Protein AF-A0A816TUU0-F1 (afdb_monomer_lite)

Organism: NCBI:txid392030

Secondary structure (DSSP, 8-state):
-HHHHHHH--SHHHHHHHHHHHHHGGGS-HHHHHHSSSHHHHHHHHHHHHT-HHHHHHTHHHHHHHHHHHHHHHHH----S-EEEEEEEEEEHHHHHHHHHTTTS----SSPPP-BS-HHHHHHHHPPPTT-TTEEEEEEEEEE-TTS--S--------

pLDDT: mean 91.69, std 5.2, range [55.31, 97.75]

Structure (mmCIF, N/CA/C/O backbone):
data_AF-A0A816TUU0-F1
#
_entry.id   AF-A0A816TUU0-F1
#
loop_
_atom_site.group_PDB
_atom_site.id
_atom_site.type_symbol
_atom_site.label_atom_id
_atom_site.label_alt_id
_atom_site.label_comp_id
_atom_site.label_asym_id
_atom_site.label_entity_id
_atom_site.label_seq_id
_atom_site.pdbx_PDB_ins_code
_atom_site.Cartn_x
_atom_site.Cartn_y
_atom_site.Cartn_z
_atom_site.occupancy
_atom_site.B_iso_or_equiv
_atom_site.auth_seq_id
_atom_site.auth_comp_id
_atom_site.auth_asym_id
_atom_site.auth_atom_id
_atom_site.pdbx_PDB_model_num
ATOM 1 N N . MET A 1 1 ? 15.981 -8.153 -9.115 1.00 91.12 1 MET A N 1
ATOM 2 C CA . MET A 1 1 ? 15.041 -7.030 -8.922 1.00 91.12 1 MET A CA 1
ATOM 3 C C . MET A 1 1 ? 15.384 -5.910 -9.887 1.00 91.12 1 MET A C 1
ATOM 5 O O . MET A 1 1 ? 14.567 -5.645 -10.751 1.00 91.12 1 MET A O 1
ATOM 9 N N . ILE A 1 2 ? 16.587 -5.330 -9.810 1.00 92.88 2 ILE A N 1
ATOM 10 C CA . ILE A 1 2 ? 17.001 -4.234 -10.701 1.00 92.88 2 ILE A CA 1
ATOM 11 C C . ILE A 1 2 ? 16.946 -4.621 -12.184 1.00 92.88 2 ILE A C 1
ATOM 13 O O . ILE A 1 2 ? 16.254 -3.949 -12.936 1.00 92.88 2 ILE A O 1
ATOM 17 N N . ASP A 1 3 ? 17.531 -5.755 -12.588 1.00 92.94 3 ASP A N 1
ATOM 18 C CA . ASP A 1 3 ? 17.471 -6.205 -13.995 1.00 92.94 3 ASP A CA 1
ATOM 19 C C . ASP A 1 3 ? 16.036 -6.319 -14.531 1.00 92.94 3 ASP A C 1
ATOM 21 O O . ASP A 1 3 ? 15.742 -5.933 -15.662 1.00 92.94 3 ASP A O 1
ATOM 25 N N . PHE A 1 4 ? 15.120 -6.816 -13.694 1.00 93.81 4 PHE A N 1
ATOM 26 C CA . PHE A 1 4 ? 13.702 -6.911 -14.032 1.00 93.81 4 PHE A CA 1
ATOM 27 C C . PHE A 1 4 ? 13.095 -5.522 -14.252 1.00 93.81 4 PHE A C 1
ATOM 29 O O . PHE A 1 4 ? 12.441 -5.303 -15.269 1.00 93.81 4 PHE A O 1
ATOM 36 N N . LEU A 1 5 ? 13.360 -4.575 -13.348 1.00 92.31 5 LEU A N 1
ATOM 37 C CA . LEU A 1 5 ? 12.898 -3.195 -13.477 1.00 92.31 5 LEU A CA 1
ATOM 38 C C . LEU A 1 5 ? 13.456 -2.544 -14.751 1.00 92.31 5 LEU A C 1
ATOM 40 O O . LEU A 1 5 ? 12.687 -1.991 -15.527 1.00 92.31 5 LEU A O 1
ATOM 44 N N . CYS A 1 6 ? 14.751 -2.687 -15.035 1.00 91.44 6 CYS A N 1
ATOM 45 C CA . CYS A 1 6 ? 15.363 -2.166 -16.263 1.00 91.44 6 CYS A CA 1
ATOM 46 C C . CYS A 1 6 ? 14.764 -2.782 -17.540 1.00 91.44 6 CYS A C 1
ATOM 48 O O . CYS A 1 6 ? 14.687 -2.118 -18.568 1.00 91.44 6 CYS A O 1
ATOM 50 N N . SER A 1 7 ? 14.317 -4.043 -17.493 1.00 91.38 7 SER A N 1
ATOM 51 C CA . SER A 1 7 ? 13.613 -4.671 -18.622 1.00 91.38 7 SER A CA 1
ATOM 52 C C . SER A 1 7 ? 12.179 -4.155 -18.800 1.00 91.38 7 SER A C 1
ATOM 54 O O . SER A 1 7 ? 11.671 -4.109 -19.922 1.00 91.38 7 SER A O 1
ATOM 56 N N . HIS A 1 8 ? 11.538 -3.768 -17.693 1.00 89.38 8 HIS A N 1
ATOM 57 C CA . HIS A 1 8 ? 10.133 -3.370 -17.633 1.00 89.38 8 HIS A CA 1
ATOM 58 C C . HIS A 1 8 ? 9.931 -1.881 -17.942 1.00 89.38 8 HIS A C 1
ATOM 60 O O . HIS A 1 8 ? 8.956 -1.512 -18.592 1.00 89.38 8 HIS A O 1
ATOM 66 N N . TYR A 1 9 ? 10.868 -1.026 -17.527 1.00 89.06 9 TYR A N 1
ATOM 67 C CA . TYR A 1 9 ? 10.839 0.408 -17.795 1.00 89.06 9 TYR A CA 1
ATOM 68 C C . TYR A 1 9 ? 11.942 0.779 -18.777 1.00 89.06 9 TYR A C 1
ATOM 70 O O . TYR A 1 9 ? 13.120 0.636 -18.479 1.00 89.06 9 TYR A O 1
ATOM 78 N N . GLN A 1 10 ? 11.558 1.288 -19.946 1.00 86.12 10 GLN A N 1
ATOM 79 C CA . GLN A 1 10 ? 12.505 1.619 -21.021 1.00 86.12 10 GLN A CA 1
ATOM 80 C C . GLN A 1 10 ? 12.680 3.128 -21.225 1.00 86.12 10 GLN A C 1
ATOM 82 O O . GLN A 1 10 ? 13.545 3.563 -21.984 1.00 86.12 10 GLN A O 1
ATOM 87 N N . HIS A 1 11 ? 11.861 3.952 -20.565 1.00 89.00 11 HIS A N 1
ATOM 88 C CA . HIS A 1 11 ? 11.955 5.397 -20.701 1.00 89.00 11 HIS A CA 1
ATOM 89 C C . HIS A 1 11 ? 13.168 5.929 -19.909 1.00 89.00 11 HIS A C 1
ATOM 91 O O . HIS A 1 11 ? 13.328 5.564 -18.743 1.00 89.00 11 HIS A O 1
ATOM 97 N N . PRO A 1 12 ? 13.994 6.842 -20.462 1.00 87.38 12 PRO A N 1
ATOM 98 C CA . PRO A 1 12 ? 15.228 7.299 -19.808 1.00 87.38 12 PRO A CA 1
ATOM 99 C C . PRO A 1 12 ? 15.041 7.829 -18.379 1.00 87.38 12 PRO A C 1
ATOM 101 O O . PRO A 1 12 ? 15.851 7.545 -17.503 1.00 87.38 12 PRO A O 1
ATOM 104 N N . LYS A 1 13 ? 13.938 8.547 -18.123 1.00 87.00 13 LYS A N 1
ATOM 105 C CA . LYS A 1 13 ? 13.600 9.047 -16.776 1.00 87.00 13 LYS A CA 1
ATOM 106 C C . LYS A 1 13 ? 13.323 7.932 -15.766 1.00 87.00 13 LYS A C 1
ATOM 108 O O . LYS A 1 13 ? 13.555 8.127 -14.580 1.00 87.00 13 LYS A O 1
ATOM 113 N N . ASP A 1 14 ? 12.789 6.799 -16.211 1.00 88.75 14 ASP A N 1
ATOM 114 C CA . ASP A 1 14 ? 12.535 5.672 -15.317 1.00 88.75 14 ASP A CA 1
ATOM 115 C C . ASP A 1 14 ? 13.841 4.946 -15.004 1.00 88.75 14 ASP A C 1
ATOM 117 O O . ASP A 1 14 ? 14.079 4.622 -13.845 1.00 88.75 14 ASP A O 1
ATOM 121 N N . ILE A 1 15 ? 14.720 4.789 -16.000 1.00 90.31 15 ILE A N 1
ATOM 122 C CA . ILE A 1 15 ? 16.066 4.231 -15.812 1.00 90.31 15 ILE A CA 1
ATOM 123 C C . ILE A 1 15 ? 16.871 5.055 -14.803 1.00 90.31 15 ILE A C 1
ATOM 125 O O . ILE A 1 15 ? 17.447 4.481 -13.887 1.00 90.31 15 ILE A O 1
ATOM 129 N N . GLU A 1 16 ? 16.866 6.387 -14.907 1.00 90.75 16 GLU A N 1
ATOM 130 C CA . GLU A 1 16 ? 17.558 7.264 -13.948 1.00 90.75 16 GLU A CA 1
ATOM 131 C C . GLU A 1 16 ? 17.082 7.027 -12.508 1.00 90.75 16 GLU A C 1
ATOM 133 O O . GLU A 1 16 ? 17.892 6.877 -11.592 1.00 90.75 16 GLU A O 1
ATOM 138 N N . LYS A 1 17 ? 15.765 6.914 -12.310 1.00 90.44 17 LYS A N 1
ATOM 139 C CA . LYS A 1 17 ? 15.196 6.614 -10.995 1.00 90.44 17 LYS A CA 1
ATOM 140 C C . LYS A 1 17 ? 15.526 5.187 -10.536 1.00 90.44 17 LYS A C 1
ATOM 142 O O . LYS A 1 17 ? 15.764 4.986 -9.349 1.00 90.44 17 LYS A O 1
ATOM 147 N N . ILE A 1 18 ? 15.584 4.204 -11.446 1.00 93.06 18 ILE A N 1
ATOM 148 C CA . ILE A 1 18 ? 16.023 2.830 -11.132 1.00 93.06 18 ILE A CA 1
ATOM 149 C C . ILE A 1 18 ? 17.469 2.843 -10.646 1.00 93.06 18 ILE A C 1
ATOM 151 O O . ILE A 1 18 ? 17.765 2.227 -9.625 1.00 93.06 18 ILE A O 1
ATOM 155 N N . CYS A 1 19 ? 18.341 3.600 -11.310 1.00 92.00 19 CYS A N 1
ATOM 156 C CA . CYS A 1 19 ? 19.718 3.786 -10.874 1.00 92.00 19 CYS A CA 1
ATOM 157 C C . CYS A 1 19 ? 19.799 4.495 -9.513 1.00 92.00 19 CYS A C 1
ATOM 159 O O . CYS A 1 19 ? 20.608 4.094 -8.680 1.00 92.00 19 CYS A O 1
ATOM 161 N N . GLU A 1 20 ? 18.962 5.507 -9.245 1.00 92.69 20 GLU A N 1
ATOM 162 C CA . GLU A 1 20 ? 18.891 6.144 -7.919 1.00 92.69 20 GLU A CA 1
ATOM 163 C C . GLU A 1 20 ? 18.498 5.123 -6.845 1.00 92.69 20 GLU A C 1
ATOM 165 O O . GLU A 1 20 ? 19.142 5.042 -5.799 1.00 92.69 20 GLU A O 1
ATOM 170 N N . PHE A 1 21 ? 17.458 4.335 -7.114 1.00 92.75 21 PHE A N 1
ATOM 171 C CA . PHE A 1 21 ? 16.966 3.304 -6.211 1.00 92.75 21 PHE A CA 1
ATOM 172 C C . PHE A 1 21 ? 18.011 2.237 -5.930 1.00 92.75 21 PHE A C 1
ATOM 174 O O . PHE A 1 21 ? 18.223 1.912 -4.772 1.00 92.75 21 PHE A O 1
ATOM 181 N N . GLU A 1 22 ? 18.699 1.737 -6.954 1.00 93.75 22 GLU A N 1
ATOM 182 C CA . GLU A 1 22 ? 19.786 0.774 -6.791 1.00 93.75 22 GLU A CA 1
ATOM 183 C C . GLU A 1 22 ? 20.944 1.363 -5.974 1.00 93.75 22 GLU A C 1
ATOM 185 O O . GLU A 1 22 ? 21.357 0.778 -4.975 1.00 93.75 22 GLU A O 1
ATOM 190 N N . CYS A 1 23 ? 21.434 2.550 -6.347 1.00 93.69 23 CYS A N 1
ATOM 191 C CA . CYS A 1 23 ? 22.592 3.170 -5.698 1.00 93.69 23 CYS A CA 1
ATOM 192 C C . CYS A 1 23 ? 22.325 3.582 -4.245 1.00 93.69 23 CYS A C 1
ATOM 194 O O . CYS A 1 23 ? 23.257 3.692 -3.447 1.00 93.69 23 CYS A O 1
ATOM 196 N N . ARG A 1 24 ? 21.069 3.892 -3.911 1.00 93.38 24 ARG A N 1
ATOM 197 C CA . ARG A 1 24 ? 20.687 4.472 -2.617 1.00 93.38 24 ARG A CA 1
ATOM 198 C C . ARG A 1 24 ? 19.734 3.585 -1.828 1.00 93.38 24 ARG A C 1
ATOM 200 O O . ARG A 1 24 ? 19.188 4.061 -0.832 1.00 93.38 24 ARG A O 1
ATOM 207 N N . TYR A 1 25 ? 19.548 2.329 -2.238 1.00 92.75 25 TYR A N 1
ATOM 208 C CA . TYR A 1 25 ? 18.577 1.418 -1.635 1.00 92.75 25 TYR A CA 1
ATOM 209 C C . TYR A 1 25 ? 18.716 1.381 -0.110 1.00 92.75 25 TYR A C 1
ATOM 211 O O . TYR A 1 25 ? 17.776 1.736 0.597 1.00 92.75 25 TYR A O 1
ATOM 219 N N . ASP A 1 26 ? 19.929 1.100 0.371 1.00 91.00 26 ASP A N 1
ATOM 220 C CA . ASP A 1 26 ? 20.253 0.957 1.796 1.00 91.00 26 ASP A CA 1
ATOM 221 C C . ASP A 1 26 ? 20.367 2.294 2.551 1.00 91.00 26 ASP A C 1
ATOM 223 O O . ASP A 1 26 ? 20.461 2.321 3.777 1.00 91.00 26 ASP A O 1
ATOM 227 N N . GLN A 1 27 ? 20.378 3.424 1.837 1.00 91.12 27 GLN A N 1
ATOM 228 C CA . GLN A 1 27 ? 20.482 4.756 2.445 1.00 91.12 27 GLN A CA 1
ATOM 229 C C . GLN A 1 27 ? 19.129 5.286 2.927 1.00 91.12 27 GLN A C 1
ATOM 231 O O . GLN A 1 27 ? 19.079 6.281 3.650 1.00 91.12 27 GLN A O 1
ATOM 236 N N . MET A 1 28 ? 18.031 4.663 2.497 1.00 89.69 28 MET A N 1
ATOM 237 C CA . MET A 1 28 ? 16.676 5.060 2.849 1.00 89.69 28 MET A CA 1
ATOM 238 C C . MET A 1 28 ? 15.878 3.859 3.340 1.00 89.69 28 MET A C 1
ATOM 240 O O . MET A 1 28 ? 16.121 2.709 2.990 1.00 89.69 28 MET A O 1
ATOM 244 N N . LYS A 1 29 ? 14.872 4.145 4.155 1.00 92.88 29 LYS A N 1
ATOM 245 C CA . LYS A 1 29 ? 13.929 3.145 4.640 1.00 92.88 29 LYS A CA 1
ATOM 246 C C . LYS A 1 29 ? 13.063 2.635 3.463 1.00 92.88 29 LYS A C 1
ATOM 248 O O . LYS A 1 29 ? 12.547 3.473 2.721 1.00 92.88 29 LYS A O 1
ATOM 253 N N . PRO A 1 30 ? 12.833 1.317 3.289 1.00 94.75 30 PRO A N 1
ATOM 254 C CA . PRO A 1 30 ? 11.916 0.773 2.274 1.00 94.75 30 PRO A CA 1
ATOM 255 C C . PRO A 1 30 ? 10.558 1.490 2.144 1.00 94.75 30 PRO A C 1
ATOM 257 O O . PRO A 1 30 ? 10.068 1.697 1.039 1.00 94.75 30 PRO A O 1
ATOM 260 N N . ILE A 1 31 ? 9.967 1.932 3.254 1.00 94.44 31 ILE A N 1
ATOM 261 C CA . ILE A 1 31 ? 8.708 2.677 3.314 1.00 94.44 31 ILE A CA 1
ATOM 262 C C . ILE A 1 31 ? 8.829 4.061 2.675 1.00 94.44 31 ILE A C 1
ATOM 264 O O . ILE A 1 31 ? 7.898 4.493 2.010 1.00 94.44 31 ILE A O 1
ATOM 268 N N . GLN A 1 32 ? 9.988 4.718 2.786 1.00 93.06 32 GLN A N 1
ATOM 269 C CA . GLN A 1 32 ? 10.253 5.990 2.109 1.00 93.06 32 GLN A CA 1
ATOM 270 C C . GLN A 1 32 ? 10.385 5.786 0.598 1.00 93.06 32 GLN A C 1
ATOM 272 O O . GLN A 1 32 ? 9.916 6.610 -0.179 1.00 93.06 32 GLN A O 1
ATOM 277 N N . TRP A 1 33 ? 10.994 4.679 0.159 1.00 93.75 33 TRP A N 1
ATOM 278 C CA . TRP A 1 33 ? 11.000 4.309 -1.259 1.00 93.75 33 TRP A CA 1
ATOM 279 C C . TRP A 1 33 ? 9.598 3.999 -1.775 1.00 93.75 33 TRP A C 1
ATOM 281 O O . TRP A 1 33 ? 9.237 4.426 -2.869 1.00 93.75 33 TRP A O 1
ATOM 291 N N . TYR A 1 34 ? 8.806 3.285 -0.977 1.00 94.06 34 TYR A N 1
ATOM 292 C CA . TYR A 1 34 ? 7.438 2.921 -1.314 1.00 94.06 34 TYR A CA 1
ATOM 293 C C . TYR A 1 34 ? 6.529 4.144 -1.470 1.00 94.06 34 TYR A C 1
ATOM 295 O O . TYR A 1 34 ? 5.713 4.150 -2.382 1.00 94.06 34 TYR A O 1
ATOM 303 N N . THR A 1 35 ? 6.668 5.172 -0.628 1.00 90.62 35 THR A N 1
ATOM 304 C CA . THR A 1 35 ? 5.798 6.363 -0.655 1.00 90.62 35 THR A CA 1
ATOM 305 C C . THR A 1 35 ? 6.294 7.515 -1.523 1.00 90.62 35 THR A C 1
ATOM 307 O O . THR A 1 35 ? 5.558 8.484 -1.711 1.00 90.62 35 THR A O 1
ATOM 310 N N . LYS A 1 36 ? 7.501 7.426 -2.097 1.00 87.25 36 LYS A N 1
ATOM 311 C CA . LYS A 1 36 ? 7.938 8.354 -3.151 1.00 87.25 36 LYS A CA 1
ATOM 312 C C . LYS A 1 36 ? 6.984 8.285 -4.350 1.00 87.25 36 LYS A C 1
ATOM 314 O O . LYS A 1 36 ? 6.465 7.220 -4.683 1.00 87.25 36 LYS A O 1
ATOM 319 N N . ASP A 1 37 ? 6.819 9.415 -5.038 1.00 72.62 37 ASP A N 1
ATOM 320 C CA . ASP A 1 37 ? 6.032 9.519 -6.274 1.00 72.62 37 ASP A CA 1
ATOM 321 C C . ASP A 1 37 ? 6.741 8.818 -7.449 1.00 72.62 37 ASP A C 1
ATOM 323 O O . ASP A 1 37 ? 7.405 9.417 -8.306 1.00 72.62 37 ASP A O 1
ATOM 327 N N . TRP A 1 38 ? 6.691 7.489 -7.417 1.00 80.81 38 TRP A N 1
ATOM 328 C CA . TRP A 1 38 ? 7.330 6.616 -8.383 1.00 80.81 38 TRP A CA 1
ATOM 329 C C . TRP A 1 38 ? 6.592 5.278 -8.533 1.00 80.81 38 TRP A C 1
ATOM 331 O O . TRP A 1 38 ? 5.481 5.095 -8.037 1.00 80.81 38 TRP A O 1
ATOM 341 N N . PHE A 1 39 ? 7.194 4.333 -9.261 1.00 79.31 39 PHE A N 1
ATOM 342 C CA . PHE A 1 39 ? 6.555 3.082 -9.641 1.00 79.31 39 PHE A CA 1
ATOM 343 C C . PHE A 1 39 ? 6.245 2.178 -8.445 1.00 79.31 39 PHE A C 1
ATOM 345 O O . PHE A 1 39 ? 5.317 1.383 -8.527 1.00 79.31 39 PHE A O 1
ATOM 352 N N . LEU A 1 40 ? 6.987 2.281 -7.335 1.00 90.06 40 LEU A N 1
ATOM 353 C CA . LEU A 1 40 ? 6.887 1.320 -6.232 1.00 90.06 40 LEU A CA 1
ATOM 354 C C . LEU A 1 40 ? 5.495 1.302 -5.599 1.00 90.06 40 LEU A C 1
ATOM 356 O O . LEU A 1 40 ? 4.929 0.226 -5.461 1.00 90.06 40 LEU A O 1
ATOM 360 N N . TYR A 1 41 ? 4.900 2.452 -5.277 1.00 91.00 41 TYR A N 1
ATOM 361 C CA . TYR A 1 41 ? 3.520 2.484 -4.779 1.00 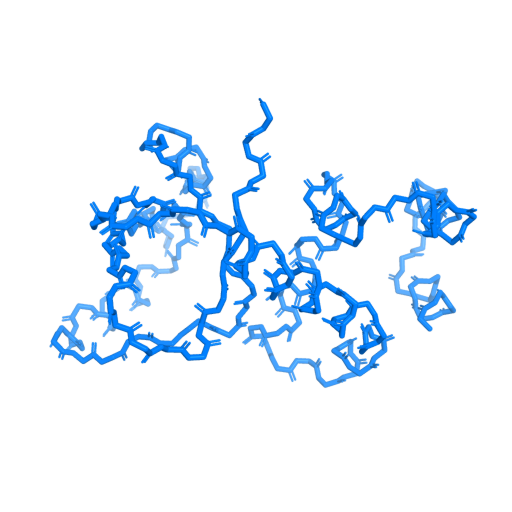91.00 41 TYR A CA 1
ATOM 362 C C . TYR A 1 41 ? 2.525 1.939 -5.812 1.00 91.00 41 TYR A C 1
ATOM 364 O O . TYR A 1 41 ? 1.666 1.112 -5.493 1.00 91.00 41 TYR A O 1
ATOM 372 N N . ARG A 1 42 ? 2.615 2.429 -7.053 1.00 90.00 42 ARG A N 1
ATOM 373 C CA . ARG A 1 42 ? 1.613 2.185 -8.097 1.00 90.00 42 ARG A CA 1
ATOM 374 C C . ARG A 1 42 ? 1.671 0.750 -8.616 1.00 90.00 42 ARG A C 1
ATOM 376 O O . ARG A 1 42 ? 0.673 0.034 -8.534 1.00 90.00 42 ARG A O 1
ATOM 383 N N . ASP A 1 43 ? 2.834 0.346 -9.110 1.00 91.38 43 ASP A N 1
ATOM 384 C CA . ASP A 1 43 ? 3.025 -0.870 -9.901 1.00 91.38 43 ASP A CA 1
ATOM 385 C C . ASP A 1 43 ? 3.121 -2.099 -8.998 1.00 91.38 43 ASP A C 1
ATOM 387 O O . ASP A 1 43 ? 2.535 -3.128 -9.319 1.00 91.38 43 ASP A O 1
ATOM 391 N N . LEU A 1 44 ? 3.711 -1.978 -7.799 1.00 94.25 44 LEU A N 1
ATOM 392 C CA . LEU A 1 44 ? 3.661 -3.068 -6.820 1.00 94.25 44 LEU A CA 1
ATOM 393 C C . LEU A 1 44 ? 2.227 -3.355 -6.378 1.00 94.25 44 LEU A C 1
ATOM 395 O O . LEU A 1 44 ? 1.796 -4.505 -6.371 1.00 94.25 44 LEU A O 1
ATOM 399 N N . ASN A 1 45 ? 1.463 -2.320 -6.017 1.00 93.56 45 ASN A N 1
ATOM 400 C CA . ASN A 1 45 ? 0.078 -2.525 -5.607 1.00 93.56 45 ASN A CA 1
ATOM 401 C C . ASN A 1 45 ? -0.802 -2.999 -6.767 1.00 93.56 45 ASN A C 1
ATOM 403 O O . ASN A 1 45 ? -1.785 -3.693 -6.522 1.00 93.56 45 ASN A O 1
ATOM 407 N N . GLN A 1 46 ? -0.496 -2.617 -8.008 1.00 92.56 46 GLN A N 1
ATOM 408 C CA . GLN A 1 46 ? -1.187 -3.150 -9.178 1.00 92.56 46 GLN A CA 1
ATOM 409 C C . GLN A 1 46 ? -0.884 -4.636 -9.366 1.00 92.56 46 GLN A C 1
ATOM 411 O O . GLN A 1 46 ? -1.823 -5.425 -9.415 1.00 92.56 46 GLN A O 1
ATOM 416 N N . ALA A 1 47 ? 0.393 -5.020 -9.361 1.00 94.56 47 ALA A N 1
ATOM 417 C CA . ALA A 1 47 ? 0.815 -6.411 -9.470 1.00 94.56 47 ALA A CA 1
ATOM 418 C C . ALA A 1 47 ? 0.169 -7.301 -8.397 1.00 94.56 47 ALA A C 1
ATOM 420 O O . ALA A 1 47 ? -0.308 -8.391 -8.701 1.00 94.56 47 ALA A O 1
ATOM 421 N N . LEU A 1 48 ? 0.083 -6.822 -7.152 1.00 94.25 48 LEU A N 1
ATOM 422 C CA . LEU A 1 48 ? -0.585 -7.552 -6.072 1.00 94.25 48 LEU A CA 1
ATOM 423 C C . LEU A 1 48 ? -2.099 -7.706 -6.311 1.00 94.25 48 LEU A C 1
ATOM 425 O O . LEU A 1 48 ? -2.641 -8.785 -6.068 1.00 94.25 48 LEU A O 1
ATOM 429 N N . ARG A 1 49 ? -2.781 -6.668 -6.824 1.00 92.69 49 ARG A N 1
ATOM 430 C CA . ARG A 1 49 ? -4.225 -6.716 -7.132 1.00 92.69 49 ARG A CA 1
ATOM 431 C C . ARG A 1 49 ? -4.543 -7.640 -8.300 1.00 92.69 49 ARG A C 1
ATOM 433 O O . ARG A 1 49 ? -5.571 -8.308 -8.281 1.00 92.69 49 ARG A O 1
ATOM 440 N N . GLU A 1 50 ? -3.679 -7.647 -9.307 1.00 94.12 50 GLU A N 1
ATOM 441 C CA . GLU A 1 50 ? -3.824 -8.444 -10.529 1.00 94.12 50 GLU A CA 1
ATOM 442 C C . GLU A 1 50 ? -3.250 -9.857 -10.375 1.00 94.12 50 GLU A C 1
ATOM 444 O O . GLU A 1 50 ? -3.352 -10.666 -11.293 1.00 94.12 50 GLU A O 1
ATOM 449 N N . HIS A 1 51 ? -2.681 -10.174 -9.206 1.00 93.88 51 HIS A N 1
ATOM 450 C CA . HIS A 1 51 ? -1.987 -11.430 -8.944 1.00 93.88 51 HIS A CA 1
ATOM 451 C C . HIS A 1 51 ? -0.867 -11.713 -9.961 1.00 93.88 51 HIS A C 1
ATOM 453 O O . HIS A 1 51 ? -0.625 -12.865 -10.325 1.00 93.88 51 HIS A O 1
ATOM 459 N N . ASP A 1 52 ? -0.153 -10.671 -10.402 1.00 95.81 52 ASP A N 1
ATOM 460 C CA . ASP A 1 52 ? 1.026 -10.815 -11.251 1.00 95.81 52 ASP A CA 1
ATOM 461 C C . ASP A 1 52 ? 2.157 -11.457 -10.440 1.00 95.81 52 ASP A C 1
ATOM 463 O O . ASP A 1 52 ? 2.886 -10.811 -9.675 1.00 95.81 52 ASP A O 1
ATOM 467 N N . VAL A 1 53 ? 2.281 -12.772 -10.607 1.00 95.25 53 VAL A N 1
ATOM 468 C CA . VAL A 1 53 ? 3.279 -13.593 -9.925 1.00 95.25 53 VAL A CA 1
ATOM 469 C C . VAL A 1 53 ? 4.692 -13.226 -10.372 1.00 95.25 53 VAL A C 1
ATOM 471 O O . VAL A 1 53 ? 5.601 -13.253 -9.546 1.00 95.25 53 VAL A O 1
ATOM 474 N N . ILE A 1 54 ? 4.901 -12.857 -11.640 1.00 96.06 54 ILE A N 1
ATOM 475 C CA . ILE A 1 54 ? 6.235 -12.548 -12.171 1.00 96.06 54 ILE A CA 1
ATOM 476 C C . ILE A 1 54 ? 6.740 -11.247 -11.550 1.00 96.06 54 ILE A C 1
ATOM 478 O O . ILE A 1 54 ? 7.862 -11.211 -11.033 1.00 96.06 54 ILE A O 1
ATOM 482 N N . PHE A 1 55 ? 5.910 -10.203 -11.541 1.00 95.19 55 PHE A N 1
ATOM 483 C CA . PHE A 1 55 ? 6.259 -8.924 -10.932 1.00 95.19 55 PHE A CA 1
ATOM 484 C C . PHE A 1 55 ? 6.428 -9.069 -9.417 1.00 95.19 55 PHE A C 1
ATOM 486 O O . PHE A 1 55 ? 7.473 -8.707 -8.870 1.00 95.19 55 PHE A O 1
ATOM 493 N N . SER A 1 56 ? 5.451 -9.681 -8.739 1.00 93.88 56 SER A N 1
ATOM 494 C CA . SER A 1 56 ? 5.489 -9.876 -7.282 1.00 93.88 56 SER A CA 1
ATOM 495 C C . SER A 1 56 ? 6.710 -10.691 -6.851 1.00 93.88 56 SER A C 1
ATOM 497 O O . SER A 1 56 ? 7.396 -10.335 -5.892 1.00 93.88 56 SER A O 1
ATOM 499 N N . TYR A 1 57 ? 7.051 -11.752 -7.589 1.00 95.81 57 TYR A N 1
ATOM 500 C CA . TYR A 1 57 ? 8.248 -12.544 -7.318 1.00 95.81 57 TYR A CA 1
ATOM 501 C C . TYR A 1 57 ? 9.528 -11.752 -7.597 1.00 95.81 57 TYR A C 1
ATOM 503 O O . TYR A 1 57 ? 10.474 -11.819 -6.812 1.00 95.81 57 TYR A O 1
ATOM 511 N N . SER A 1 58 ? 9.582 -10.972 -8.675 1.00 96.56 58 SER A N 1
ATOM 512 C CA . SER A 1 58 ? 10.753 -10.149 -9.012 1.00 96.56 58 SER A CA 1
ATOM 513 C C . SER A 1 58 ? 11.029 -9.058 -7.972 1.00 96.56 58 SER A C 1
ATOM 515 O O . SER A 1 58 ? 12.195 -8.743 -7.714 1.00 96.56 58 SER A O 1
ATOM 517 N N . MET A 1 59 ? 9.970 -8.565 -7.323 1.00 95.50 59 MET A N 1
ATOM 518 C CA . MET A 1 59 ? 10.000 -7.573 -6.244 1.00 95.50 59 MET A CA 1
ATOM 519 C C . MET A 1 59 ? 10.019 -8.178 -4.830 1.00 95.50 59 MET A C 1
ATOM 521 O O . MET A 1 59 ? 9.997 -7.437 -3.851 1.00 95.50 59 MET A O 1
ATOM 525 N N . ARG A 1 60 ? 10.101 -9.509 -4.681 1.00 95.56 60 ARG A N 1
ATOM 526 C CA . ARG A 1 60 ? 9.970 -10.211 -3.385 1.00 95.56 60 ARG A CA 1
ATOM 527 C C . ARG A 1 60 ? 10.899 -9.713 -2.275 1.00 95.56 60 ARG A C 1
ATOM 529 O O . ARG A 1 60 ? 10.511 -9.738 -1.112 1.00 95.56 60 ARG A O 1
ATOM 536 N N . VAL A 1 61 ? 12.115 -9.283 -2.625 1.00 95.19 61 VAL A N 1
ATOM 537 C CA . VAL A 1 61 ? 13.084 -8.741 -1.657 1.00 95.19 61 VAL A CA 1
ATOM 538 C C . VAL A 1 61 ? 12.554 -7.428 -1.090 1.00 95.19 61 VAL A C 1
ATOM 540 O O . VAL A 1 61 ? 12.377 -7.320 0.116 1.00 95.19 61 VAL A O 1
ATOM 543 N N . PHE A 1 62 ? 12.160 -6.496 -1.960 1.00 96.00 62 PHE A N 1
ATOM 544 C CA . PHE A 1 62 ? 11.559 -5.234 -1.539 1.00 96.00 62 PHE A CA 1
ATOM 545 C C . PHE A 1 62 ? 10.253 -5.428 -0.759 1.00 96.00 62 PHE A C 1
ATOM 547 O O . PHE A 1 62 ? 10.047 -4.774 0.255 1.00 96.00 62 PHE A O 1
ATOM 554 N N . ILE A 1 63 ? 9.384 -6.353 -1.186 1.00 96.25 63 ILE A N 1
ATOM 555 C CA . ILE A 1 63 ? 8.138 -6.675 -0.466 1.00 96.25 63 ILE A CA 1
ATOM 556 C C . ILE A 1 63 ? 8.444 -7.130 0.963 1.00 96.25 63 ILE A C 1
ATOM 558 O O . ILE A 1 63 ? 7.790 -6.682 1.906 1.00 96.25 63 ILE A O 1
ATOM 562 N N . LYS A 1 64 ? 9.440 -8.010 1.128 1.00 96.69 64 LYS A N 1
ATOM 563 C CA . LYS A 1 64 ? 9.879 -8.489 2.440 1.00 96.69 64 LYS A CA 1
ATOM 564 C C . LYS A 1 64 ? 10.412 -7.338 3.293 1.00 96.69 64 LYS A C 1
ATOM 566 O O . LYS A 1 64 ? 10.000 -7.212 4.443 1.00 96.69 64 LYS A O 1
ATOM 571 N N . ASP A 1 65 ? 11.283 -6.505 2.734 1.00 96.94 65 ASP A N 1
ATOM 572 C CA . ASP A 1 65 ? 11.907 -5.394 3.458 1.00 96.94 65 ASP A CA 1
ATOM 573 C C . ASP A 1 65 ? 10.866 -4.344 3.877 1.00 96.94 65 ASP A C 1
ATOM 575 O O . ASP A 1 65 ? 10.854 -3.894 5.024 1.00 96.94 65 ASP A O 1
ATOM 579 N N . LEU A 1 66 ? 9.927 -4.018 2.983 1.00 96.56 66 LEU A N 1
ATOM 580 C CA . LEU A 1 66 ? 8.802 -3.126 3.260 1.00 96.56 66 LEU A CA 1
ATOM 581 C C . LEU A 1 66 ? 7.897 -3.684 4.364 1.00 96.56 66 LEU A C 1
ATOM 583 O O . LEU A 1 66 ? 7.557 -2.966 5.304 1.00 96.56 66 LEU A O 1
ATOM 587 N N . HIS A 1 67 ? 7.534 -4.966 4.291 1.00 96.25 67 HIS A N 1
ATOM 588 C CA . HIS A 1 67 ? 6.708 -5.604 5.315 1.00 96.25 67 HIS A CA 1
ATOM 589 C C . HIS A 1 67 ? 7.402 -5.638 6.683 1.00 96.25 67 HIS A C 1
ATOM 591 O O . HIS A 1 67 ? 6.775 -5.336 7.703 1.00 96.25 67 HIS A O 1
ATOM 597 N N . GLN A 1 68 ? 8.697 -5.964 6.717 1.00 96.31 68 GLN A N 1
ATOM 598 C CA . GLN A 1 68 ? 9.474 -5.962 7.954 1.00 96.31 68 GLN A CA 1
ATOM 599 C C . GLN A 1 68 ? 9.531 -4.561 8.561 1.00 96.31 68 GLN A C 1
ATOM 601 O O . GLN A 1 68 ? 9.371 -4.403 9.769 1.00 96.31 68 GLN A O 1
ATOM 606 N N . GLN A 1 69 ? 9.708 -3.537 7.729 1.00 95.75 69 GLN A N 1
ATOM 607 C CA . GLN A 1 69 ? 9.712 -2.164 8.199 1.00 95.75 69 GLN A CA 1
ATOM 608 C C . GLN A 1 69 ? 8.365 -1.735 8.782 1.00 95.75 69 GLN A C 1
ATOM 610 O O . GLN A 1 69 ? 8.347 -1.172 9.873 1.00 95.75 69 GLN A O 1
ATOM 615 N N . ILE A 1 70 ? 7.254 -2.025 8.100 1.00 96.12 70 ILE A N 1
ATOM 616 C CA . ILE A 1 70 ? 5.912 -1.724 8.619 1.00 96.12 70 ILE A CA 1
ATOM 617 C C . ILE A 1 70 ? 5.692 -2.436 9.957 1.00 96.12 70 ILE A C 1
ATOM 619 O O . ILE A 1 70 ? 5.188 -1.834 10.897 1.00 96.12 70 ILE A O 1
ATOM 623 N N . THR A 1 71 ? 6.127 -3.693 10.066 1.00 95.44 71 THR A N 1
ATOM 624 C CA . THR A 1 71 ? 6.031 -4.482 11.302 1.00 95.44 71 THR A CA 1
ATOM 625 C C . THR A 1 71 ? 6.830 -3.859 12.447 1.00 95.44 71 THR A C 1
ATOM 627 O O . THR A 1 71 ? 6.325 -3.755 13.561 1.00 95.44 71 THR A O 1
ATOM 630 N N . ASN A 1 72 ? 8.054 -3.398 12.180 1.00 94.88 72 ASN A N 1
ATOM 631 C CA . ASN A 1 72 ? 8.882 -2.744 13.192 1.00 94.88 72 ASN A CA 1
ATOM 632 C C . ASN A 1 72 ? 8.256 -1.418 13.652 1.00 94.88 72 ASN A C 1
ATOM 634 O O . ASN A 1 72 ? 8.127 -1.190 14.850 1.00 94.88 72 ASN A O 1
ATOM 638 N N . CYS A 1 73 ? 7.796 -0.583 12.715 1.00 94.12 73 CYS A N 1
ATOM 639 C CA . CYS A 1 73 ? 7.102 0.665 13.041 1.00 94.12 73 CYS A CA 1
ATOM 640 C C . CYS A 1 73 ? 5.811 0.415 13.833 1.00 94.12 73 CYS A C 1
ATOM 642 O O . CYS A 1 73 ? 5.500 1.160 14.757 1.00 94.12 73 CYS A O 1
ATOM 644 N N . HIS A 1 74 ? 5.078 -0.649 13.506 1.00 93.56 74 HIS A N 1
ATOM 645 C CA . HIS A 1 74 ? 3.881 -1.039 14.239 1.00 93.56 74 HIS A CA 1
ATOM 646 C C . HIS A 1 74 ? 4.197 -1.418 15.689 1.00 93.56 74 HIS A C 1
ATOM 648 O O . HIS A 1 74 ? 3.507 -0.971 16.599 1.00 93.56 74 HIS A O 1
ATOM 654 N N . ALA A 1 75 ? 5.264 -2.190 15.918 1.00 91.81 75 ALA A N 1
ATOM 655 C CA . ALA A 1 75 ? 5.699 -2.570 17.262 1.00 91.81 75 ALA A CA 1
ATOM 656 C C . ALA A 1 75 ? 6.147 -1.366 18.114 1.00 91.81 75 ALA A C 1
ATOM 658 O O . ALA A 1 75 ? 6.065 -1.410 19.340 1.00 91.81 75 ALA A O 1
ATOM 659 N N . GLU A 1 76 ? 6.612 -0.293 17.472 1.00 91.31 76 GLU A N 1
ATOM 660 C CA . GLU A 1 76 ? 6.973 0.974 18.117 1.00 91.31 76 GLU A CA 1
ATOM 661 C C . GLU A 1 76 ? 5.769 1.915 18.318 1.00 91.31 76 GLU A C 1
ATOM 663 O O . GLU A 1 76 ? 5.882 2.920 19.031 1.00 91.31 76 GLU A O 1
ATOM 668 N N . SER A 1 77 ? 4.614 1.605 17.717 1.00 86.69 77 SER A N 1
ATOM 669 C CA . SER A 1 77 ? 3.399 2.410 17.833 1.00 86.69 77 SER A CA 1
ATOM 670 C C . SER A 1 77 ? 2.884 2.425 19.272 1.00 86.69 77 SER A C 1
ATOM 672 O O . SER A 1 77 ? 2.832 1.404 19.955 1.00 86.69 77 SER A O 1
ATOM 674 N N . LYS A 1 78 ? 2.470 3.608 19.731 1.00 84.62 78 LYS A N 1
ATOM 675 C CA . LYS A 1 78 ? 1.874 3.819 21.062 1.00 84.62 78 LYS A CA 1
ATOM 676 C C . LYS A 1 78 ? 0.360 4.015 21.004 1.00 84.62 78 LYS A C 1
ATOM 678 O O . LYS A 1 78 ? -0.244 4.398 22.008 1.00 84.62 78 LYS A O 1
ATOM 683 N N . GLU A 1 79 ? -0.244 3.780 19.840 1.00 84.12 79 GLU A N 1
ATOM 684 C CA . GLU A 1 79 ? -1.683 3.918 19.660 1.00 84.12 79 GLU A CA 1
ATOM 685 C C . GLU A 1 79 ? -2.418 2.917 20.549 1.00 84.12 79 GLU A C 1
ATOM 687 O O . GLU A 1 79 ? -2.277 1.704 20.419 1.00 84.12 79 GLU A O 1
ATOM 692 N N . SER A 1 80 ? -3.196 3.450 21.483 1.00 85.62 80 SER A N 1
ATOM 693 C CA . SER A 1 80 ? -3.962 2.673 22.466 1.00 85.62 80 SER A CA 1
ATOM 694 C C . SER A 1 80 ? -5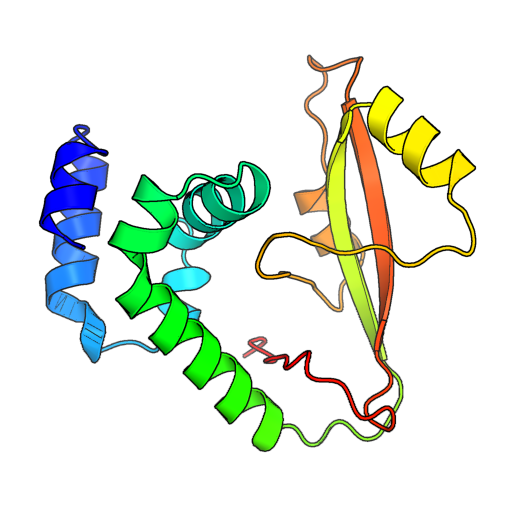.461 2.936 22.371 1.00 85.62 80 SER A C 1
ATOM 696 O O . SER A 1 80 ? -6.257 2.279 23.039 1.00 85.62 80 SER A O 1
ATOM 698 N N . THR A 1 81 ? -5.858 3.884 21.524 1.00 92.81 81 THR A N 1
ATOM 699 C CA . THR A 1 81 ? -7.246 4.278 21.310 1.00 92.81 81 THR A CA 1
ATOM 700 C C . THR A 1 81 ? -7.674 3.964 19.891 1.00 92.81 81 THR A C 1
ATOM 702 O O . THR A 1 81 ? -6.872 4.042 18.965 1.00 92.81 81 THR A O 1
ATOM 705 N N . ILE A 1 82 ? -8.959 3.656 19.711 1.00 95.44 82 ILE A N 1
ATOM 706 C CA . ILE A 1 82 ? -9.547 3.500 18.381 1.00 95.44 82 ILE A CA 1
ATOM 707 C C . ILE A 1 82 ? -9.377 4.808 17.607 1.00 95.44 82 ILE A C 1
ATOM 709 O O . ILE A 1 82 ? -9.783 5.870 18.083 1.00 95.44 82 ILE A O 1
ATOM 713 N N . PHE A 1 83 ? -8.844 4.718 16.394 1.00 94.62 83 PHE A N 1
ATOM 714 C CA . PHE A 1 83 ? -8.667 5.860 15.506 1.00 94.62 83 PHE A CA 1
ATOM 715 C C . PHE A 1 83 ? -9.295 5.599 14.138 1.00 94.62 83 PHE A C 1
ATOM 717 O O . PHE A 1 83 ? -9.669 4.476 13.789 1.00 94.62 83 PHE A O 1
ATOM 724 N N . LYS A 1 84 ? -9.466 6.674 13.368 1.00 96.50 84 LYS A N 1
ATOM 725 C CA . LYS A 1 84 ? -10.033 6.618 12.023 1.00 96.50 84 LYS A CA 1
ATOM 726 C C . LYS A 1 84 ? -8.999 7.012 10.991 1.00 96.50 84 LYS A C 1
ATOM 728 O O . LYS A 1 84 ? -8.289 7.999 11.164 1.00 96.50 84 LYS A O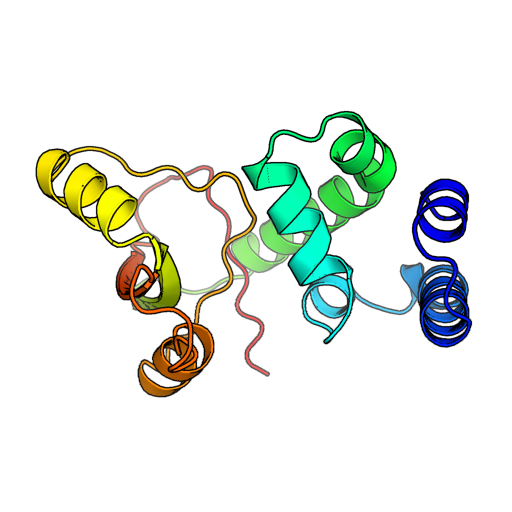 1
ATOM 733 N N . VAL A 1 85 ? -8.999 6.282 9.889 1.00 97.00 85 VAL A N 1
ATOM 734 C CA . VAL A 1 85 ? -8.258 6.634 8.685 1.00 97.00 85 VAL A CA 1
ATOM 735 C C . VAL A 1 85 ? -9.164 6.521 7.470 1.00 97.00 85 VAL A C 1
ATOM 737 O O . VAL A 1 85 ? -10.157 5.793 7.463 1.00 97.00 85 VAL A O 1
ATOM 740 N N . TYR A 1 86 ? -8.800 7.249 6.429 1.00 97.75 86 TYR A N 1
ATOM 741 C CA . TYR A 1 86 ? -9.553 7.377 5.202 1.00 97.75 86 TYR A CA 1
ATOM 742 C C . TYR A 1 86 ? -8.719 6.915 4.014 1.00 97.75 86 TYR A C 1
ATOM 744 O O . TYR A 1 86 ? -7.503 7.125 3.955 1.00 97.75 86 TYR A O 1
ATOM 752 N N . ARG A 1 87 ? -9.389 6.300 3.041 1.00 95.75 87 ARG A N 1
ATOM 753 C CA . ARG A 1 87 ? -8.807 5.940 1.746 1.00 95.75 87 ARG A CA 1
ATOM 754 C C . ARG A 1 87 ? -9.794 6.261 0.639 1.00 95.75 87 ARG A C 1
ATOM 756 O O . ARG A 1 87 ? -10.871 5.672 0.590 1.00 95.75 87 ARG A O 1
ATOM 763 N N . GLY A 1 88 ? -9.413 7.163 -0.257 1.00 95.12 88 GLY A N 1
ATOM 764 C CA . GLY A 1 88 ? -10.150 7.392 -1.493 1.00 95.12 88 GLY A CA 1
ATOM 765 C C . GLY A 1 88 ? -9.625 6.518 -2.621 1.00 95.12 88 GLY A C 1
ATOM 766 O O . GLY A 1 88 ? -8.428 6.237 -2.705 1.00 95.12 88 GLY A O 1
ATOM 767 N N . LEU A 1 89 ? -10.534 6.072 -3.482 1.00 91.56 89 LEU A N 1
ATOM 768 C CA . LEU A 1 89 ? -10.209 5.443 -4.757 1.00 91.56 89 LEU A CA 1
ATOM 769 C C . LEU A 1 89 ? -11.329 5.662 -5.769 1.00 91.56 89 LEU A C 1
ATOM 771 O O .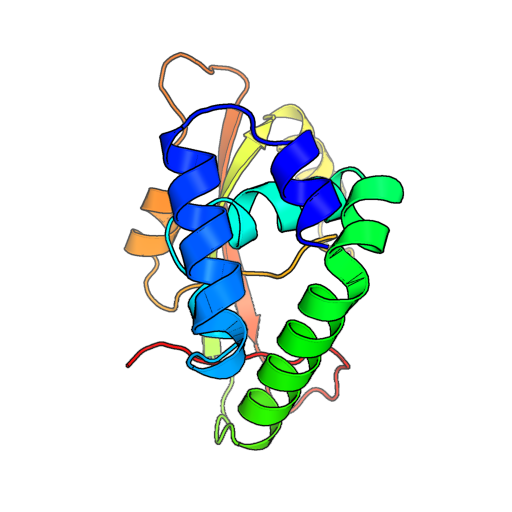 LEU A 1 89 ? -12.504 5.720 -5.418 1.00 91.56 89 LEU A O 1
ATOM 775 N N . SER A 1 90 ? -10.953 5.702 -7.040 1.00 91.69 90 SER A N 1
ATOM 776 C CA . SER A 1 90 ? -11.879 5.600 -8.163 1.00 91.69 90 SER A CA 1
ATOM 777 C C . SER A 1 90 ? -12.007 4.129 -8.573 1.00 91.69 90 SER A C 1
ATOM 779 O O . SER A 1 90 ? -11.016 3.522 -8.981 1.00 91.69 90 SER A O 1
ATOM 781 N N . ILE A 1 91 ? -13.212 3.557 -8.503 1.00 91.00 91 ILE A N 1
ATOM 782 C CA . ILE A 1 91 ? -13.505 2.186 -8.968 1.00 91.00 91 ILE A CA 1
ATOM 783 C C . ILE A 1 91 ? -14.626 2.174 -9.993 1.00 91.00 91 ILE A C 1
ATOM 785 O O . ILE A 1 91 ? -15.403 3.120 -10.071 1.00 91.00 91 ILE A O 1
ATOM 789 N N . ALA A 1 92 ? -14.752 1.086 -10.751 1.00 93.19 92 ALA A N 1
ATOM 790 C CA . ALA A 1 92 ? -15.890 0.923 -11.642 1.00 93.19 92 ALA A CA 1
ATOM 791 C C . ALA A 1 92 ? -17.201 0.925 -10.838 1.00 93.19 92 ALA A C 1
ATOM 793 O O . ALA A 1 92 ? -17.300 0.275 -9.794 1.00 93.19 92 ALA A O 1
ATOM 794 N N . THR A 1 93 ? -18.231 1.606 -11.342 1.00 93.44 93 THR A N 1
ATOM 795 C CA . THR A 1 93 ? -19.553 1.664 -10.697 1.00 93.44 93 THR A CA 1
ATOM 796 C C . THR A 1 93 ? -20.126 0.262 -10.467 1.00 93.44 93 THR A C 1
ATOM 798 O O . THR A 1 93 ? -20.667 -0.017 -9.401 1.00 93.44 93 THR A O 1
ATOM 801 N N . ALA A 1 94 ? -19.900 -0.664 -11.405 1.00 95.00 94 ALA A N 1
ATOM 802 C CA . ALA A 1 94 ? -20.288 -2.066 -11.253 1.00 95.00 94 ALA A CA 1
ATOM 803 C C . ALA A 1 94 ? -19.620 -2.740 -10.037 1.00 95.00 94 ALA A C 1
ATOM 805 O O . ALA A 1 94 ? -20.282 -3.456 -9.289 1.00 95.00 94 ALA A O 1
ATOM 806 N N . THR A 1 95 ? -18.334 -2.464 -9.786 1.00 92.25 95 THR A N 1
ATOM 807 C CA . THR A 1 95 ? -17.617 -2.970 -8.605 1.00 92.25 95 THR A CA 1
ATOM 808 C C . THR A 1 95 ? -18.213 -2.410 -7.315 1.00 92.25 95 THR A C 1
ATOM 810 O O . THR A 1 95 ? -18.378 -3.149 -6.347 1.00 92.25 95 THR A O 1
ATOM 813 N N . LEU A 1 96 ? -18.591 -1.128 -7.290 1.00 93.56 96 LEU A N 1
ATOM 814 C CA . LEU A 1 96 ? -19.285 -0.542 -6.139 1.00 93.56 96 LEU A CA 1
ATOM 815 C C . LEU A 1 96 ? -20.626 -1.242 -5.873 1.00 93.56 96 LEU A C 1
ATOM 817 O O . LEU A 1 96 ? -20.959 -1.526 -4.722 1.00 93.56 96 LEU A O 1
ATOM 821 N N . ASP A 1 97 ? -21.390 -1.546 -6.918 1.00 94.88 97 ASP A N 1
ATOM 822 C CA . ASP A 1 97 ? -22.672 -2.234 -6.772 1.00 94.88 97 ASP A CA 1
ATOM 823 C C . ASP A 1 97 ? -22.509 -3.675 -6.270 1.00 94.88 97 ASP A C 1
ATOM 825 O O . ASP A 1 97 ? -23.325 -4.153 -5.479 1.00 94.88 97 ASP A O 1
ATOM 829 N N . GLU A 1 98 ? -21.431 -4.363 -6.652 1.00 94.00 98 GLU A N 1
ATOM 830 C CA . GLU A 1 98 ? -21.063 -5.655 -6.064 1.00 94.00 98 GLU A CA 1
ATOM 831 C C . GLU A 1 98 ? -20.674 -5.543 -4.587 1.00 94.00 98 GLU A C 1
ATOM 833 O O . GLU A 1 98 ? -21.097 -6.375 -3.781 1.00 94.00 98 GLU A O 1
ATOM 838 N N . LEU A 1 99 ? -19.913 -4.509 -4.211 1.00 92.81 99 LEU A N 1
ATOM 839 C CA . LEU A 1 99 ? -19.540 -4.259 -2.817 1.00 92.81 99 LEU A CA 1
ATOM 840 C C . LEU A 1 99 ? -20.775 -3.993 -1.947 1.00 92.81 99 LEU A C 1
ATOM 842 O O . LEU A 1 99 ? -20.899 -4.575 -0.871 1.00 92.81 99 LEU A O 1
ATOM 846 N N . LYS A 1 100 ? -21.735 -3.192 -2.431 1.00 93.12 100 LYS A N 1
ATOM 847 C CA . LYS A 1 100 ? -22.995 -2.911 -1.716 1.00 93.12 100 LYS A CA 1
ATOM 848 C C . LYS A 1 100 ? -23.801 -4.180 -1.431 1.00 93.12 100 LYS A C 1
ATOM 850 O O . LYS A 1 100 ? -24.357 -4.319 -0.344 1.00 93.12 100 LYS A O 1
ATOM 855 N N . LYS A 1 101 ? -23.840 -5.126 -2.378 1.00 96.00 101 LYS A N 1
ATOM 856 C CA . LYS A 1 101 ? -24.526 -6.423 -2.206 1.00 96.00 101 LYS A CA 1
ATOM 857 C C . LYS A 1 101 ? -23.871 -7.314 -1.145 1.00 96.00 101 LYS A C 1
ATOM 859 O O . LYS A 1 101 ? -24.526 -8.214 -0.633 1.00 96.00 101 LYS A O 1
ATOM 864 N N . LYS A 1 102 ? -22.599 -7.073 -0.821 1.00 93.88 102 LYS A N 1
ATOM 865 C CA . LYS A 1 102 ? -21.799 -7.828 0.159 1.00 93.88 102 LYS A CA 1
ATOM 866 C C . LYS A 1 102 ? -21.684 -7.110 1.511 1.00 93.88 102 LYS A C 1
ATOM 868 O O . LYS A 1 102 ? -20.777 -7.403 2.286 1.00 93.88 102 LYS A O 1
ATOM 873 N N . SER A 1 103 ? -22.586 -6.170 1.798 1.00 92.88 103 SER A N 1
ATOM 874 C CA . SER A 1 103 ? -22.610 -5.459 3.079 1.00 92.88 103 SER A CA 1
ATOM 875 C C . SER A 1 103 ? -22.676 -6.430 4.266 1.00 92.88 103 SER A C 1
ATOM 877 O O . SER A 1 103 ? -23.419 -7.410 4.236 1.00 92.88 103 SER A O 1
ATOM 879 N N . GLY A 1 104 ? -21.882 -6.162 5.305 1.00 93.19 104 GLY A N 1
ATOM 880 C CA . GLY A 1 104 ? -21.739 -7.026 6.482 1.00 93.19 104 GLY A CA 1
ATOM 881 C C . GLY A 1 104 ? -20.732 -8.174 6.330 1.00 93.19 104 GLY A C 1
ATOM 882 O O . GLY A 1 104 ? -20.469 -8.865 7.311 1.00 93.19 104 GLY A O 1
ATOM 883 N N . LEU A 1 105 ? -20.146 -8.376 5.143 1.00 94.25 105 LEU A N 1
ATOM 884 C CA . LEU A 1 105 ? -19.069 -9.347 4.926 1.00 94.25 105 LEU A CA 1
ATOM 885 C C . LEU A 1 105 ? -17.681 -8.710 5.082 1.00 94.25 105 LEU A C 1
ATOM 887 O O . LEU A 1 105 ? -17.524 -7.489 5.084 1.00 94.25 105 LEU A O 1
ATOM 891 N N . LEU A 1 106 ? -16.659 -9.562 5.183 1.00 91.81 106 LEU A N 1
ATOM 892 C CA . LEU A 1 106 ? -15.263 -9.134 5.224 1.00 91.81 106 LEU A CA 1
ATOM 893 C C . LEU A 1 106 ? -14.786 -8.674 3.842 1.00 91.81 106 LEU A C 1
ATOM 895 O O . LEU A 1 106 ? -15.026 -9.338 2.831 1.00 91.81 106 LEU A O 1
ATOM 899 N N . LEU A 1 107 ? -14.054 -7.562 3.822 1.00 90.88 107 LEU A N 1
ATOM 900 C CA . LEU A 1 107 ? -13.363 -7.046 2.648 1.00 90.88 107 LEU A CA 1
ATOM 901 C C . LEU A 1 107 ? -11.858 -7.262 2.818 1.00 90.88 107 LEU A C 1
ATOM 903 O O . LEU A 1 107 ? -11.280 -6.836 3.814 1.00 90.88 107 LEU A O 1
ATOM 907 N N . SER A 1 108 ? -11.231 -7.904 1.834 1.00 89.38 108 SER A N 1
ATOM 908 C CA . SER A 1 108 ? -9.776 -8.050 1.763 1.00 89.38 108 SER A CA 1
ATOM 909 C C . SER A 1 108 ? -9.215 -7.148 0.673 1.00 89.38 108 SER A C 1
ATOM 911 O O . SER A 1 108 ? -9.798 -7.034 -0.406 1.00 89.38 108 SER A O 1
ATOM 913 N N . PHE A 1 109 ? -8.060 -6.546 0.938 1.00 90.00 109 PHE A N 1
ATOM 914 C CA . PHE A 1 109 ? -7.312 -5.766 -0.038 1.00 90.0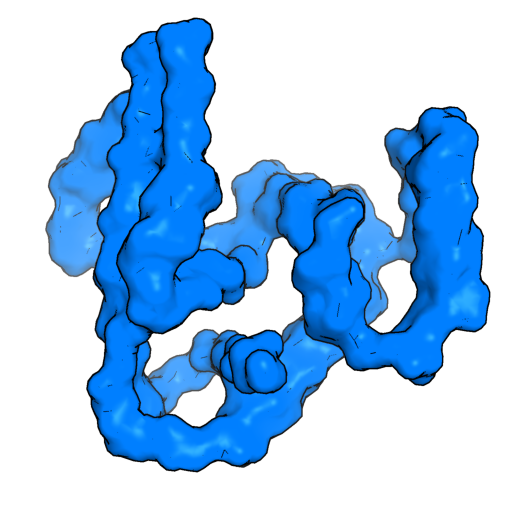0 109 PHE A CA 1
ATOM 915 C C . PHE A 1 109 ? -6.063 -6.540 -0.446 1.00 90.00 109 PHE A C 1
ATOM 917 O O . PHE A 1 109 ? -5.199 -6.824 0.380 1.00 90.00 109 PHE A O 1
ATOM 924 N N . ASN A 1 110 ? -5.935 -6.826 -1.737 1.00 90.75 110 ASN A N 1
ATOM 925 C CA . ASN A 1 110 ? -4.759 -7.495 -2.291 1.00 90.75 110 ASN A CA 1
ATOM 926 C C . ASN A 1 110 ? -3.697 -6.453 -2.671 1.00 90.75 110 ASN A C 1
ATOM 928 O O . ASN A 1 110 ? -3.299 -6.336 -3.823 1.00 90.75 110 ASN A O 1
ATOM 932 N N . SER A 1 111 ? -3.314 -5.611 -1.713 1.00 92.94 111 SER A N 1
ATOM 933 C CA . SER A 1 111 ? -2.301 -4.564 -1.867 1.00 92.94 111 SER A CA 1
ATOM 934 C C . SER A 1 111 ? -1.896 -4.031 -0.497 1.00 92.94 111 SER A C 1
ATOM 936 O O . SER A 1 111 ? -2.663 -4.152 0.457 1.00 92.94 111 SER A O 1
ATOM 938 N N . PHE A 1 112 ? -0.758 -3.348 -0.406 1.00 94.12 112 PHE A N 1
ATOM 939 C CA . PHE A 1 112 ? -0.485 -2.513 0.762 1.00 94.12 112 PHE A CA 1
ATOM 940 C C . PHE A 1 112 ? -1.484 -1.344 0.794 1.00 94.12 112 PHE A C 1
ATOM 942 O O . PHE A 1 112 ? -1.769 -0.721 -0.236 1.00 94.12 112 PHE A O 1
ATOM 949 N N . LEU A 1 113 ? -2.060 -1.066 1.965 1.00 93.62 113 LEU A N 1
ATOM 950 C CA . LEU A 1 113 ? -2.978 0.057 2.139 1.00 93.62 113 LEU A CA 1
ATOM 951 C C . LEU A 1 113 ? -2.202 1.315 2.506 1.00 93.62 113 LEU A C 1
ATOM 953 O O . LEU A 1 113 ? -1.530 1.365 3.529 1.00 93.62 113 LEU A O 1
ATOM 957 N N . SER A 1 114 ? -2.401 2.358 1.710 1.00 93.88 114 SER A N 1
ATOM 958 C CA . SER A 1 114 ? -2.085 3.730 2.100 1.00 93.88 114 SER A CA 1
ATOM 959 C C . SER A 1 114 ? -3.375 4.443 2.478 1.00 93.88 114 SER A C 1
ATOM 961 O O . SER A 1 114 ? -4.363 4.394 1.734 1.00 93.88 114 SER A O 1
ATOM 963 N N . THR A 1 115 ? -3.365 5.069 3.646 1.00 95.62 115 THR A N 1
ATOM 964 C CA . THR A 1 115 ? -4.505 5.764 4.243 1.00 95.62 115 THR A CA 1
ATOM 965 C C . THR A 1 115 ? -4.035 7.082 4.843 1.00 95.62 115 THR A C 1
ATOM 967 O O . THR A 1 115 ? -2.842 7.281 5.052 1.00 95.62 115 THR A O 1
ATOM 970 N N . THR A 1 116 ? -4.965 7.973 5.156 1.00 95.62 116 THR A N 1
ATOM 971 C CA . THR A 1 116 ? -4.674 9.258 5.799 1.00 95.62 116 THR A CA 1
ATOM 972 C C . THR A 1 116 ? -5.695 9.540 6.892 1.00 95.62 116 THR A C 1
ATOM 974 O O . THR A 1 116 ? -6.844 9.127 6.789 1.00 95.62 116 THR A O 1
ATOM 977 N N . THR A 1 117 ? -5.308 10.256 7.940 1.00 95.50 117 THR A N 1
ATOM 978 C CA . THR A 1 117 ? -6.247 10.768 8.950 1.00 95.50 117 THR A CA 1
ATOM 979 C C . THR A 1 117 ? -7.048 11.974 8.440 1.00 95.50 117 THR A C 1
ATOM 981 O O . THR A 1 117 ? -8.049 12.348 9.047 1.00 95.50 117 THR A O 1
ATOM 984 N N . ASN A 1 118 ? -6.655 12.563 7.302 1.00 96.00 118 ASN A N 1
ATOM 985 C CA . ASN A 1 118 ? -7.312 13.713 6.689 1.00 96.00 118 ASN A CA 1
ATOM 986 C C . ASN A 1 118 ? -8.248 13.281 5.547 1.00 96.00 118 ASN A C 1
ATOM 988 O O . ASN A 1 118 ? -7.807 12.892 4.465 1.00 96.00 118 ASN A O 1
ATOM 992 N N . GLU A 1 119 ? -9.555 13.405 5.771 1.00 96.00 119 GLU A N 1
ATOM 993 C CA . GLU A 1 119 ? -10.595 13.045 4.801 1.00 96.00 119 GLU A CA 1
ATOM 994 C C . GLU A 1 119 ? -10.432 13.756 3.446 1.00 96.00 119 GLU A C 1
ATOM 996 O O . GLU A 1 119 ? -10.538 13.124 2.395 1.00 96.00 119 GLU A O 1
ATOM 1001 N N . SER A 1 120 ? -10.097 15.049 3.453 1.00 95.06 120 SER A N 1
ATOM 1002 C CA . SER A 1 120 ? -9.907 15.833 2.227 1.00 95.06 120 SER A CA 1
ATOM 1003 C C . SER A 1 120 ? -8.742 15.307 1.392 1.00 95.06 120 SER A C 1
ATOM 1005 O O . SER A 1 120 ? -8.836 15.257 0.168 1.00 95.06 120 SER A O 1
ATOM 1007 N N . VAL A 1 121 ? -7.660 14.861 2.040 1.00 94.19 121 VAL A N 1
ATOM 1008 C CA . VAL A 1 121 ? -6.530 14.230 1.341 1.00 94.19 121 VAL A CA 1
ATOM 1009 C C . VAL A 1 121 ? -6.975 12.915 0.707 1.00 94.19 121 VAL A C 1
ATOM 1011 O O . VAL A 1 121 ? -6.658 12.661 -0.452 1.00 94.19 121 VAL A O 1
ATOM 1014 N N . ALA A 1 122 ? -7.764 12.102 1.414 1.00 95.50 122 ALA A N 1
ATOM 1015 C CA . ALA A 1 122 ? -8.296 10.864 0.853 1.00 95.50 122 ALA A CA 1
ATOM 1016 C C . ALA A 1 122 ? -9.181 11.125 -0.375 1.00 95.50 122 ALA A C 1
ATOM 1018 O O . ALA A 1 122 ? -9.048 10.414 -1.369 1.00 95.50 122 ALA A O 1
ATOM 1019 N N . LEU A 1 123 ? -10.032 12.155 -0.345 1.00 93.38 123 LEU A N 1
ATOM 1020 C CA . LEU A 1 123 ? -10.881 12.524 -1.481 1.00 93.38 123 LEU A CA 1
ATOM 1021 C C . LEU A 1 123 ? -10.069 12.892 -2.729 1.00 93.38 123 LEU A C 1
ATOM 1023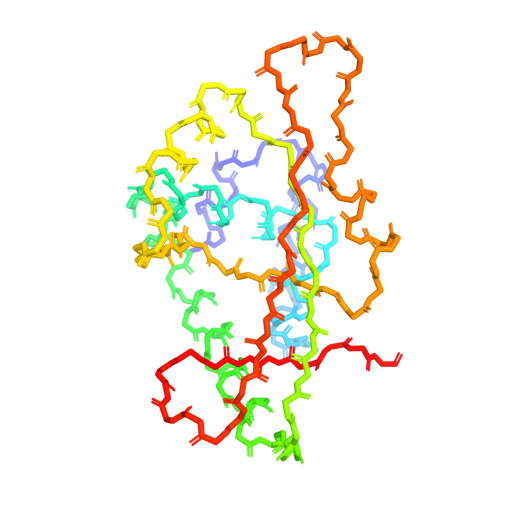 O O . LEU A 1 123 ? -10.438 12.438 -3.810 1.00 93.38 123 LEU A O 1
ATOM 1027 N N . ILE A 1 124 ? -8.940 13.598 -2.581 1.00 92.06 124 ILE A N 1
ATOM 1028 C CA . ILE A 1 124 ? -8.030 13.921 -3.698 1.00 92.06 124 ILE A CA 1
ATOM 1029 C C . ILE A 1 124 ? -7.534 12.639 -4.386 1.00 92.06 124 ILE A C 1
ATOM 1031 O O . ILE A 1 124 ? -7.588 12.528 -5.607 1.00 92.06 124 ILE A O 1
ATOM 1035 N N . PHE A 1 125 ? -7.119 11.625 -3.619 1.00 87.44 125 PHE A N 1
ATOM 1036 C CA . PHE A 1 125 ? -6.708 10.327 -4.182 1.00 87.44 125 PHE A CA 1
ATOM 1037 C C . PHE A 1 125 ? -7.863 9.540 -4.820 1.00 87.44 125 PHE A C 1
ATOM 1039 O O . PHE A 1 125 ? -7.633 8.643 -5.633 1.00 87.44 125 PHE A O 1
ATOM 1046 N N . GLY A 1 126 ? -9.102 9.847 -4.436 1.00 87.31 126 GLY A N 1
ATOM 1047 C CA . GLY A 1 126 ? -10.302 9.243 -4.993 1.00 87.31 126 GLY A CA 1
ATOM 1048 C C . GLY A 1 126 ? -10.842 9.941 -6.237 1.00 87.31 126 GLY A C 1
ATOM 1049 O O . GLY A 1 126 ? -11.763 9.394 -6.846 1.00 87.31 126 GLY A O 1
ATOM 1050 N N . GLU A 1 127 ? -10.331 11.116 -6.617 1.00 87.69 127 GLU A N 1
ATOM 1051 C CA . GLU A 1 127 ? -10.886 11.906 -7.717 1.00 87.69 127 GLU A CA 1
ATOM 1052 C C . GLU A 1 127 ? -10.934 11.109 -9.025 1.00 87.69 127 GLU A C 1
ATOM 1054 O O . GLU A 1 127 ? -9.946 10.549 -9.502 1.00 87.69 127 GLU A O 1
ATOM 1059 N N . THR A 1 128 ? -12.128 11.060 -9.613 1.00 79.12 128 THR A N 1
ATOM 1060 C CA . THR A 1 128 ? -12.360 10.395 -10.893 1.00 79.12 128 THR A CA 1
ATOM 1061 C C . THR A 1 128 ? -12.309 11.435 -12.015 1.00 79.12 128 THR A C 1
ATOM 1063 O O . THR A 1 128 ? -13.070 12.406 -11.973 1.00 79.12 128 THR A O 1
ATOM 1066 N N . PRO A 1 129 ? -11.474 11.246 -13.051 1.00 78.75 129 PRO A N 1
ATOM 1067 C CA . PRO A 1 129 ? -11.489 12.096 -14.235 1.00 78.75 129 PRO A CA 1
ATOM 1068 C C . PRO A 1 129 ? -12.872 12.149 -14.910 1.00 78.75 129 PRO A C 1
ATOM 1070 O O . PRO A 1 129 ? -13.565 11.137 -15.025 1.00 78.75 129 PRO A O 1
ATOM 1073 N N . ARG A 1 130 ? -13.276 13.335 -15.391 1.00 78.81 130 ARG A N 1
ATOM 1074 C CA . ARG A 1 130 ? -14.606 13.570 -16.002 1.00 78.81 130 ARG A CA 1
ATOM 1075 C C . ARG A 1 130 ? -14.879 12.727 -17.254 1.00 78.81 130 ARG A C 1
ATOM 1077 O O . ARG A 1 130 ? -16.034 12.527 -17.609 1.00 78.81 130 ARG A O 1
ATOM 1084 N N . ASP A 1 131 ? -13.836 12.240 -17.914 1.00 84.44 131 ASP A N 1
ATOM 1085 C CA . ASP A 1 131 ? -13.887 11.397 -19.111 1.00 84.44 131 ASP A CA 1
ATOM 1086 C C . ASP A 1 131 ? -14.136 9.907 -18.807 1.00 84.44 131 ASP A C 1
ATOM 1088 O O . ASP A 1 131 ? -14.211 9.097 -19.731 1.00 84.44 131 ASP A O 1
ATOM 1092 N N . ARG A 1 132 ? -14.309 9.524 -17.532 1.00 84.12 132 ARG A N 1
ATOM 1093 C CA . ARG A 1 132 ? -14.564 8.136 -17.110 1.00 84.12 132 ARG A CA 1
ATOM 1094 C C . ARG A 1 132 ? -15.943 7.980 -16.452 1.00 84.12 132 ARG A C 1
ATOM 1096 O O . ARG A 1 132 ? -16.020 7.763 -15.245 1.00 84.12 132 ARG A O 1
ATOM 1103 N N . PRO A 1 133 ? -17.049 8.020 -17.221 1.00 82.88 133 PRO A N 1
ATOM 1104 C CA . PRO A 1 133 ? -18.410 8.011 -16.670 1.00 82.88 133 PRO A CA 1
ATOM 1105 C C . PRO A 1 133 ? -18.801 6.701 -15.963 1.00 82.88 133 PRO A C 1
ATOM 1107 O O . PRO A 1 133 ? -19.772 6.677 -15.217 1.00 82.88 133 PRO A O 1
ATOM 1110 N N . HIS A 1 134 ? -18.063 5.610 -16.192 1.00 90.50 134 HIS A N 1
ATOM 1111 C CA . HIS A 1 134 ? -18.285 4.309 -15.544 1.00 90.50 134 HIS A CA 1
ATOM 1112 C C . HIS A 1 134 ? -17.468 4.114 -14.264 1.00 90.50 134 HIS A C 1
ATOM 1114 O O . HIS A 1 134 ? -17.451 3.016 -13.707 1.00 90.50 134 HIS A O 1
ATOM 1120 N N . MET A 1 135 ? -16.748 5.147 -13.836 1.00 93.25 135 MET A N 1
ATOM 1121 C CA . MET A 1 135 ? -15.982 5.153 -12.603 1.00 93.25 135 MET A CA 1
ATOM 1122 C C . MET A 1 135 ? -16.713 5.984 -11.547 1.00 93.25 135 MET A C 1
ATOM 1124 O O . MET A 1 135 ? -17.459 6.916 -11.842 1.00 93.25 135 MET A O 1
ATOM 1128 N N . THR A 1 136 ? -16.524 5.629 -10.288 1.00 92.38 136 THR A N 1
ATOM 1129 C CA . THR A 1 136 ? -17.111 6.306 -9.141 1.00 92.38 136 THR A CA 1
ATOM 1130 C C . THR A 1 136 ? -16.061 6.422 -8.053 1.00 92.38 136 THR A C 1
ATOM 1132 O O . THR A 1 136 ? -15.396 5.443 -7.704 1.00 92.38 136 THR A O 1
ATOM 1135 N N . THR A 1 137 ? -15.939 7.626 -7.502 1.00 92.06 137 THR A N 1
ATOM 1136 C CA . THR A 1 137 ? -15.127 7.888 -6.319 1.00 92.06 137 THR A CA 1
ATOM 1137 C C . THR A 1 137 ? -15.778 7.244 -5.101 1.00 92.06 137 THR A C 1
ATOM 1139 O O . THR A 1 137 ? -16.941 7.497 -4.791 1.00 92.06 137 THR A O 1
ATOM 1142 N N . VAL A 1 138 ? -15.013 6.412 -4.404 1.00 93.31 138 VAL A N 1
ATOM 1143 C CA . VAL A 1 138 ? -15.388 5.768 -3.149 1.00 93.31 138 VAL A CA 1
ATOM 1144 C C . VAL A 1 138 ? -14.422 6.222 -2.071 1.00 93.31 138 VAL A C 1
ATOM 1146 O O . VAL A 1 138 ? -13.206 6.163 -2.247 1.00 93.31 138 VAL A O 1
ATOM 1149 N N . LEU A 1 139 ? -14.982 6.645 -0.942 1.00 96.00 139 LEU A N 1
ATOM 1150 C CA . LEU A 1 139 ? -14.248 6.958 0.271 1.00 96.00 139 LEU A CA 1
ATOM 1151 C C . LEU A 1 139 ? -14.498 5.847 1.294 1.00 96.00 139 LEU A C 1
ATOM 1153 O O . LEU A 1 139 ? -15.628 5.644 1.736 1.00 96.00 139 LEU A O 1
ATOM 1157 N N . PHE A 1 140 ? -13.444 5.128 1.667 1.00 95.94 140 PHE A N 1
ATOM 1158 C CA . PHE A 1 140 ? -13.479 4.201 2.792 1.00 95.94 140 PHE A CA 1
ATOM 1159 C C . PHE A 1 140 ? -13.158 4.959 4.078 1.00 95.94 140 PHE A C 1
ATOM 1161 O O . PHE A 1 140 ? -12.068 5.513 4.198 1.00 95.94 140 PHE A O 1
ATOM 1168 N N . GLU A 1 141 ? -14.081 4.936 5.041 1.00 97.44 141 GLU A N 1
ATOM 1169 C CA . GLU A 1 141 ? -13.797 5.228 6.450 1.00 97.44 141 GLU A CA 1
ATOM 1170 C C . GLU A 1 141 ? -13.427 3.910 7.139 1.00 97.44 141 GLU A C 1
ATOM 1172 O O . GLU A 1 141 ? -14.235 2.981 7.201 1.00 97.44 141 GLU A O 1
ATOM 1177 N N . ILE A 1 142 ? -12.201 3.822 7.650 1.00 96.06 142 ILE A N 1
ATOM 1178 C CA . ILE A 1 142 ? -11.667 2.630 8.307 1.00 96.06 142 ILE A CA 1
ATOM 1179 C C . ILE A 1 142 ? -11.424 2.974 9.774 1.00 96.06 142 ILE A C 1
ATOM 1181 O O . ILE A 1 142 ? -10.649 3.874 10.094 1.00 96.06 142 ILE A O 1
ATOM 1185 N N . LYS A 1 143 ? -12.091 2.244 10.669 1.00 96.06 143 LYS A N 1
ATOM 1186 C CA . LYS A 1 143 ? -11.846 2.311 12.112 1.00 96.06 143 LYS A CA 1
ATOM 1187 C C . LYS A 1 143 ? -10.805 1.263 12.473 1.00 96.06 143 LYS A C 1
ATOM 1189 O O . LYS A 1 143 ? -11.025 0.080 12.221 1.00 96.06 143 LYS A O 1
ATOM 1194 N N . VAL A 1 144 ? -9.696 1.704 13.046 1.00 94.31 144 VAL A N 1
ATOM 1195 C CA . VAL A 1 144 ? -8.621 0.833 13.519 1.00 94.31 144 VAL A CA 1
ATOM 1196 C C . VAL A 1 144 ? -8.722 0.752 15.032 1.00 94.31 144 VAL A C 1
ATOM 1198 O O . VAL A 1 144 ? -8.732 1.780 15.704 1.00 94.31 144 VAL A O 1
ATOM 1201 N N . ASP A 1 145 ? -8.829 -0.467 15.550 1.00 93.81 145 ASP A N 1
ATOM 1202 C CA . ASP A 1 145 ? -8.854 -0.753 16.982 1.00 93.81 145 ASP A CA 1
ATOM 1203 C C . ASP A 1 145 ? -7.553 -1.472 17.376 1.00 93.81 145 ASP A C 1
ATOM 1205 O O . ASP A 1 145 ? -7.419 -2.667 17.092 1.00 93.81 145 ASP A O 1
ATOM 1209 N N . PRO A 1 146 ? -6.593 -0.773 18.016 1.00 91.44 146 PRO A N 1
ATOM 1210 C CA . PRO A 1 146 ? -5.317 -1.363 18.426 1.00 91.44 146 PRO A CA 1
ATOM 1211 C C . PRO A 1 146 ? -5.446 -2.502 19.445 1.00 91.44 146 PRO A C 1
ATOM 1213 O O . PRO A 1 146 ? -4.499 -3.262 19.633 1.00 91.44 146 PRO A O 1
ATOM 1216 N N . SER A 1 147 ? -6.595 -2.636 20.121 1.00 89.56 147 SER A N 1
ATOM 1217 C CA . SER A 1 147 ? -6.819 -3.710 21.096 1.00 89.56 147 SER A CA 1
ATOM 1218 C C . SER A 1 147 ? -7.113 -5.065 20.441 1.00 89.56 147 SER A C 1
ATOM 1220 O O . SER A 1 147 ? -6.977 -6.111 21.083 1.00 89.56 147 SER A O 1
ATOM 1222 N N . ILE A 1 148 ? -7.490 -5.070 19.158 1.00 88.06 148 ILE A N 1
ATOM 1223 C CA . ILE A 1 148 ? -7.767 -6.291 18.406 1.00 88.06 148 ILE A CA 1
ATOM 1224 C C . ILE A 1 148 ? -6.445 -6.874 17.908 1.00 88.06 148 ILE A C 1
ATOM 1226 O O . ILE A 1 148 ? -5.780 -6.301 17.048 1.00 88.06 148 ILE A O 1
ATOM 1230 N N . SER A 1 149 ? -6.086 -8.062 18.400 1.00 82.06 149 SER A N 1
ATOM 1231 C CA . SER A 1 149 ? -4.933 -8.796 17.875 1.00 82.06 149 SER A CA 1
ATOM 1232 C C . SER A 1 149 ? -5.193 -9.213 16.425 1.00 82.06 149 SER A C 1
ATOM 1234 O O . SER A 1 149 ? -6.091 -10.006 16.138 1.00 82.06 149 SER A O 1
ATOM 1236 N N . THR A 1 150 ? -4.412 -8.655 15.504 1.00 84.69 150 THR A N 1
ATOM 1237 C CA . THR A 1 150 ? -4.516 -8.891 14.063 1.00 84.69 150 THR A CA 1
ATOM 1238 C C . THR A 1 150 ? -3.120 -9.016 13.453 1.00 84.69 150 THR A C 1
ATOM 1240 O O . THR A 1 150 ? -2.199 -8.347 13.916 1.00 84.69 150 THR A O 1
ATOM 1243 N N . PRO A 1 151 ? -2.930 -9.831 12.397 1.00 84.38 151 PRO A N 1
ATOM 1244 C CA . PRO A 1 151 ? -1.681 -9.838 11.632 1.00 84.38 151 PRO A CA 1
ATOM 1245 C C . PRO A 1 151 ? -1.484 -8.567 10.780 1.00 84.38 151 PRO A C 1
ATOM 1247 O O . PRO A 1 151 ? -0.465 -8.429 10.105 1.00 84.38 151 PRO A O 1
ATOM 1250 N N . ALA A 1 152 ? -2.464 -7.658 10.748 1.00 88.25 152 ALA A N 1
ATOM 1251 C CA . ALA A 1 152 ? -2.387 -6.414 9.993 1.00 88.25 152 ALA A CA 1
ATOM 1252 C C . ALA A 1 152 ? -1.581 -5.348 10.754 1.00 88.25 152 ALA A C 1
ATOM 1254 O O . ALA A 1 152 ? -2.119 -4.613 11.579 1.00 88.25 152 ALA A O 1
ATOM 1255 N N . HIS A 1 153 ? -0.291 -5.247 10.439 1.00 93.56 153 HIS A N 1
ATOM 1256 C CA . HIS A 1 153 ? 0.585 -4.192 10.947 1.00 93.56 153 HIS A CA 1
ATOM 1257 C C . HIS A 1 153 ? 0.426 -2.893 10.145 1.00 93.56 153 HIS A C 1
ATOM 1259 O O . HIS A 1 153 ? 0.208 -2.921 8.932 1.00 93.56 153 HIS A O 1
ATOM 1265 N N . TYR A 1 154 ? 0.590 -1.754 10.814 1.00 94.31 154 TYR A N 1
ATOM 1266 C CA . TYR A 1 154 ? 0.558 -0.427 10.197 1.00 94.31 154 TYR A CA 1
ATOM 1267 C C . TYR A 1 154 ? 1.733 0.431 10.662 1.00 94.31 154 TYR A C 1
ATOM 1269 O O . TYR A 1 154 ? 2.261 0.244 11.754 1.00 94.31 154 TYR A O 1
ATOM 1277 N N . ALA A 1 155 ? 2.103 1.408 9.843 1.00 94.12 155 ALA A N 1
ATOM 1278 C CA . ALA A 1 155 ? 3.096 2.415 10.179 1.00 94.12 155 ALA A CA 1
ATOM 1279 C C . ALA A 1 155 ? 2.482 3.798 9.972 1.00 94.12 155 ALA A C 1
ATOM 1281 O O . ALA A 1 155 ? 1.888 4.047 8.921 1.00 94.12 155 ALA A O 1
ATOM 1282 N N . ASP A 1 156 ? 2.637 4.678 10.961 1.00 91.88 156 ASP A N 1
ATOM 1283 C CA . ASP A 1 156 ? 2.435 6.106 10.742 1.00 91.88 156 ASP A CA 1
ATOM 1284 C C . ASP A 1 156 ? 3.715 6.684 10.133 1.00 91.88 156 ASP A C 1
ATOM 1286 O O . ASP A 1 156 ? 4.824 6.400 10.589 1.00 91.88 156 ASP A O 1
ATOM 1290 N N . ILE A 1 157 ? 3.545 7.432 9.053 1.00 89.56 157 ILE A N 1
ATOM 1291 C CA . ILE A 1 157 ? 4.617 8.071 8.283 1.00 89.56 157 ILE A CA 1
ATOM 1292 C C . ILE A 1 157 ? 4.407 9.585 8.192 1.00 89.56 157 ILE A C 1
ATOM 1294 O O . ILE A 1 157 ? 5.012 10.243 7.347 1.00 89.56 157 ILE A O 1
ATOM 1298 N N . SER A 1 158 ? 3.489 10.111 9.001 1.00 81.69 158 SER A N 1
ATOM 1299 C CA . SER A 1 158 ? 3.272 11.538 9.170 1.00 81.69 158 SER A CA 1
ATOM 1300 C C . SER A 1 158 ? 4.421 12.075 10.027 1.00 81.69 158 SER A C 1
ATOM 1302 O O . SER A 1 158 ? 4.426 11.871 11.239 1.00 81.69 158 SER A O 1
ATOM 1304 N N . ASP A 1 159 ? 5.416 12.690 9.388 1.00 55.31 159 ASP A N 1
ATOM 1305 C CA . ASP A 1 159 ? 6.453 13.487 10.062 1.00 55.31 159 ASP A CA 1
ATOM 1306 C C . ASP A 1 159 ? 5.944 14.912 10.353 1.00 55.31 159 ASP A C 1
ATOM 1308 O O . ASP A 1 159 ? 5.297 15.511 9.456 1.00 55.31 159 ASP A O 1
#

Radius of gyration: 17.32 Å; chains: 1; bounding box: 47×29×44 Å

Foldseek 3Di:
DLVVQCVVDPDPVSNVVSVVCVVCVVVDQLVVVCPPPDCNVPVQLVCLQVVVVVVCVVCVVSVVSNLVRLQVQQVVDPDQAKAKWKAKAKDFPVVVVVVVVQPPDDDDRSGDDDTGSDQVVRQVNNDDDPVCPRIDMDMDIDIDHPVDDDPDGGHDPDD

Sequence (159 aa):
MIDFLCSHYQHPKDIEKICEFECRYDQMKPIQWYTKDWFLYRDLNQALREHDVIFSYSMRVFIKDLHQQITNCHAESKESTIFKVYRGLSIATATLDELKKKSGLLLSFNSFLSTTTNESVALIFGETPRDRPHMTTVLFEIKVDPSISTPAHYADISD